Protein AF-A0A918G953-F1 (afdb_monomer_lite)

Sequence (113 aa):
MNDLAGRTGAPALYGYVMGGARAMAEAAAPASGAWTTCLGREARAGYLGVADGGPTLEDCLLEPSDAGARAVARAAEAGHAARAAGAAGILTAGPARGAAGLRLPDRLGVVPL

Organism: Streptomyces griseoviridis (NCBI:txid45398)

Foldseek 3Di:
DAVVQVVVQAKDKDKDDDPQFKIKIWIAHPPLGIFIAMFNQVVVCVVQPVVVVGDHCVNHHDDLQVLLVSLQVRLVRNVHHADSVQSSVLRVVGQDRPCSSVCNCVNSNDDDD

Radius of gyration: 13.8 Å; chains: 1; bounding box: 34×30×32 Å

pLDDT: mean 78.41, std 13.46, range [38.53, 94.56]

Secondary structure (DSSP, 8-state):
-HHHHHHHTS-EEEEEEETTTEEEEEEEETTTEEEEEEE-HHHHHHHHTGGGTPPPHHHHS--HHHHHHHHHHHHHHTT----HHHHHHHHHS---TTGGGTTHHHHHHT---

Structure (mmCIF, N/CA/C/O backbone):
data_AF-A0A918G953-F1
#
_entry.id   AF-A0A918G953-F1
#
loop_
_atom_site.group_PDB
_atom_site.id
_atom_site.type_symbol
_atom_site.label_atom_id
_atom_site.label_alt_id
_atom_site.label_comp_id
_atom_site.label_asym_id
_atom_site.label_entity_id
_atom_site.label_seq_id
_atom_site.pdbx_PDB_ins_code
_atom_site.Cartn_x
_atom_site.Cartn_y
_atom_site.Cartn_z
_atom_site.occupancy
_atom_site.B_iso_or_equiv
_atom_site.auth_seq_id
_atom_site.auth_comp_id
_atom_site.auth_asym_id
_atom_site.auth_atom_id
_atom_site.pdbx_PDB_model_num
ATOM 1 N N . MET A 1 1 ? -4.464 10.977 -0.412 1.00 86.88 1 MET A N 1
ATOM 2 C CA . MET A 1 1 ? -4.817 9.987 0.632 1.00 86.88 1 MET A CA 1
ATOM 3 C C . MET A 1 1 ? -4.876 10.556 2.040 1.00 86.88 1 MET A C 1
ATOM 5 O O . MET A 1 1 ? -5.836 10.255 2.734 1.00 86.88 1 MET A O 1
ATOM 9 N N . ASN A 1 2 ? -3.918 11.387 2.464 1.00 88.56 2 ASN A N 1
ATOM 10 C CA . ASN A 1 2 ? -3.925 11.975 3.813 1.00 88.56 2 ASN A CA 1
ATOM 11 C C . ASN A 1 2 ? -5.202 12.748 4.157 1.00 88.56 2 ASN A C 1
ATOM 13 O O . ASN A 1 2 ? -5.771 12.518 5.215 1.00 88.56 2 ASN A O 1
ATOM 17 N N . ASP A 1 3 ? -5.691 13.601 3.252 1.00 92.56 3 ASP A N 1
ATOM 18 C CA . ASP A 1 3 ? -6.954 14.319 3.474 1.00 92.56 3 ASP A CA 1
ATOM 19 C C . ASP A 1 3 ? -8.141 13.357 3.634 1.00 92.56 3 ASP A C 1
ATOM 21 O O . ASP A 1 3 ? -8.940 13.494 4.553 1.00 92.56 3 ASP A O 1
ATOM 25 N N . LEU A 1 4 ? -8.212 12.312 2.802 1.00 88.69 4 LEU A N 1
ATOM 26 C CA . LEU A 1 4 ? -9.251 11.288 2.910 1.00 88.69 4 LEU A CA 1
ATOM 27 C C . LEU A 1 4 ? -9.199 10.575 4.270 1.00 88.69 4 LEU A C 1
ATOM 29 O O . LEU A 1 4 ? -10.231 10.444 4.926 1.00 88.69 4 LEU A O 1
ATOM 33 N N . ALA A 1 5 ? -8.012 10.149 4.706 1.00 91.25 5 ALA A N 1
ATOM 34 C CA . ALA A 1 5 ? -7.820 9.509 6.006 1.00 91.25 5 ALA A CA 1
ATOM 35 C C . ALA A 1 5 ? -8.173 10.459 7.165 1.00 91.25 5 ALA A C 1
ATOM 37 O O . ALA A 1 5 ? -8.875 10.065 8.092 1.00 91.25 5 ALA A O 1
ATOM 38 N N . GLY A 1 6 ? -7.767 11.729 7.080 1.00 91.19 6 GLY A N 1
ATOM 39 C CA . GLY A 1 6 ? -8.070 12.748 8.086 1.00 91.19 6 GLY A CA 1
ATOM 40 C C . GLY A 1 6 ? -9.561 13.074 8.180 1.00 91.19 6 GLY A C 1
ATOM 41 O O . GLY A 1 6 ? -10.107 13.155 9.275 1.00 91.19 6 GLY A O 1
ATOM 42 N N . ARG A 1 7 ? -10.248 13.203 7.041 1.00 94.56 7 ARG A N 1
ATOM 43 C CA . ARG A 1 7 ? -11.684 13.517 6.993 1.00 94.56 7 ARG A CA 1
ATOM 44 C C . ARG A 1 7 ? -12.572 12.354 7.416 1.00 94.56 7 ARG A C 1
ATOM 46 O O . ARG A 1 7 ? -13.645 12.588 7.962 1.00 94.56 7 ARG A O 1
ATOM 53 N N . THR A 1 8 ? -12.165 11.121 7.123 1.00 92.12 8 THR A N 1
ATOM 54 C CA . THR A 1 8 ? -12.950 9.921 7.463 1.00 92.12 8 THR A CA 1
ATOM 55 C C . THR A 1 8 ? -12.613 9.359 8.838 1.00 92.12 8 THR A C 1
ATOM 57 O O . THR A 1 8 ? -13.396 8.581 9.374 1.00 92.12 8 THR A O 1
ATOM 60 N N . GLY A 1 9 ? -11.455 9.717 9.403 1.00 92.06 9 GLY A N 1
ATOM 61 C CA . GLY A 1 9 ? -10.935 9.087 10.615 1.00 92.06 9 GLY A CA 1
ATOM 62 C C . GLY A 1 9 ? -10.611 7.602 10.427 1.00 92.06 9 GLY A C 1
ATOM 63 O O . GLY A 1 9 ? -10.480 6.887 11.415 1.00 92.06 9 GLY A O 1
ATOM 64 N N . ALA A 1 10 ? -10.502 7.129 9.180 1.00 88.31 10 ALA A N 1
ATOM 65 C CA . ALA A 1 10 ? -10.335 5.722 8.846 1.00 88.31 10 ALA A CA 1
ATOM 66 C C . ALA A 1 10 ? -9.127 5.497 7.919 1.00 88.31 10 ALA A C 1
ATOM 68 O O . ALA A 1 10 ? -8.812 6.351 7.082 1.00 88.31 10 ALA A O 1
ATOM 69 N N . PRO A 1 11 ? -8.456 4.335 8.003 1.00 89.00 11 PRO A N 1
ATOM 70 C CA . PRO A 1 11 ? -7.362 4.019 7.098 1.00 89.00 11 PRO A CA 1
ATOM 71 C C . PRO A 1 11 ? -7.828 3.806 5.658 1.00 89.00 11 PRO A C 1
ATOM 73 O O . PRO A 1 11 ? -8.689 2.975 5.375 1.00 89.00 11 PRO A O 1
ATOM 76 N N . ALA A 1 12 ? -7.152 4.435 4.705 1.00 88.31 12 ALA A N 1
ATOM 77 C CA . ALA A 1 12 ? -7.428 4.318 3.281 1.00 88.31 12 ALA A CA 1
ATOM 78 C C . ALA A 1 12 ? -6.237 3.683 2.539 1.00 88.31 12 ALA A C 1
ATOM 80 O O . ALA A 1 12 ? -5.077 3.889 2.898 1.00 88.31 12 ALA A O 1
ATOM 81 N N . LEU A 1 13 ? -6.527 2.903 1.497 1.00 86.56 13 LEU A N 1
ATOM 82 C CA . LEU A 1 13 ? -5.543 2.260 0.623 1.00 86.56 13 LEU A CA 1
ATOM 83 C C . LEU A 1 13 ? -6.075 2.286 -0.808 1.00 86.56 13 LEU A C 1
ATOM 85 O O . LEU A 1 13 ? -7.232 1.938 -1.032 1.00 86.56 13 LEU A O 1
ATOM 89 N N . TYR A 1 14 ? -5.235 2.663 -1.766 1.00 84.88 14 TYR A N 1
ATOM 90 C CA . TYR A 1 14 ? -5.537 2.506 -3.185 1.00 84.88 14 TYR A CA 1
ATOM 91 C C . TYR A 1 14 ? -4.330 1.945 -3.929 1.00 84.88 14 TYR A C 1
ATOM 93 O O . TYR A 1 14 ? -3.187 2.070 -3.486 1.00 84.88 14 TYR A O 1
ATOM 101 N N . GLY A 1 15 ? -4.588 1.319 -5.073 1.00 83.50 15 GLY A N 1
ATOM 102 C CA . GLY A 1 15 ? -3.533 0.837 -5.947 1.00 83.50 15 GLY A CA 1
ATOM 103 C C . GLY A 1 15 ? -3.906 0.921 -7.416 1.00 83.50 15 GLY A C 1
ATOM 104 O O . GLY A 1 15 ? -5.080 0.995 -7.773 1.00 83.50 15 GLY A O 1
ATOM 105 N N . TYR A 1 16 ? -2.886 0.939 -8.267 1.00 81.75 16 TYR A N 1
ATOM 106 C CA . TYR A 1 16 ? -3.033 1.041 -9.717 1.00 81.75 16 TYR A CA 1
ATOM 107 C C . TYR A 1 16 ? -1.909 0.297 -10.436 1.00 81.75 16 TYR A C 1
ATOM 109 O O . TYR A 1 16 ? -0.826 0.098 -9.889 1.00 81.75 16 TYR A O 1
ATOM 117 N N . VAL A 1 17 ? -2.157 -0.108 -11.681 1.00 82.44 17 VAL A N 1
ATOM 118 C CA . VAL A 1 17 ? -1.174 -0.791 -12.533 1.00 82.44 17 VAL A CA 1
ATOM 119 C C . VAL A 1 17 ? -0.703 0.165 -13.625 1.00 82.44 17 VAL A C 1
ATOM 121 O O . VAL A 1 17 ? -1.517 0.823 -14.266 1.00 82.44 17 VAL A O 1
ATOM 124 N N . MET A 1 18 ? 0.609 0.227 -13.862 1.00 79.44 18 MET A N 1
ATOM 125 C CA . MET A 1 18 ? 1.219 1.075 -14.889 1.00 79.44 18 MET A CA 1
ATOM 126 C C . MET A 1 18 ? 1.992 0.231 -15.905 1.00 79.44 18 MET A C 1
ATOM 128 O O . MET A 1 18 ? 2.981 -0.430 -15.576 1.00 79.44 18 MET A O 1
ATOM 132 N N . GLY A 1 19 ? 1.559 0.283 -17.167 1.00 76.38 19 GLY A N 1
ATOM 133 C CA . GLY A 1 19 ? 2.230 -0.396 -18.281 1.00 76.38 19 GLY A CA 1
ATOM 134 C C . GLY A 1 19 ? 2.338 -1.916 -18.116 1.00 76.38 19 GLY A C 1
ATOM 135 O O . GLY A 1 19 ? 3.310 -2.500 -18.574 1.00 76.38 19 GLY A O 1
ATOM 136 N N . GLY A 1 20 ? 1.405 -2.545 -17.391 1.00 73.06 20 GLY A N 1
ATOM 137 C CA . GLY A 1 20 ? 1.299 -4.005 -17.226 1.00 73.06 20 GLY A CA 1
ATOM 138 C C . GLY A 1 20 ? 2.397 -4.695 -16.403 1.00 73.06 20 GLY A C 1
ATOM 139 O O . GLY A 1 20 ? 2.202 -5.829 -15.981 1.00 73.06 20 GLY A O 1
ATOM 140 N N . ALA A 1 21 ? 3.520 -4.024 -16.139 1.00 72.38 21 ALA A N 1
ATOM 141 C CA . ALA A 1 21 ? 4.687 -4.588 -15.454 1.00 72.38 21 ALA A CA 1
ATOM 142 C C . ALA A 1 21 ? 4.933 -4.003 -14.052 1.00 72.38 21 ALA A C 1
ATOM 144 O O . ALA A 1 21 ? 5.859 -4.423 -13.364 1.00 72.38 21 ALA A O 1
ATOM 145 N N . ARG A 1 22 ? 4.138 -3.011 -13.631 1.00 82.00 22 ARG A N 1
ATOM 146 C CA . ARG A 1 22 ? 4.288 -2.309 -12.347 1.00 82.00 22 ARG A CA 1
ATOM 147 C C . ARG A 1 22 ? 2.934 -2.155 -11.683 1.00 82.00 22 ARG A C 1
ATOM 149 O O . ARG A 1 22 ? 1.980 -1.759 -12.351 1.00 82.00 22 ARG A O 1
ATOM 156 N N . ALA A 1 23 ? 2.863 -2.405 -10.384 1.00 82.50 23 ALA A N 1
ATOM 157 C CA . ALA A 1 23 ? 1.689 -2.088 -9.578 1.00 82.50 23 ALA A CA 1
ATOM 158 C C . ALA A 1 23 ? 2.108 -1.200 -8.411 1.00 82.50 23 ALA A C 1
ATOM 160 O O . ALA A 1 23 ? 3.125 -1.458 -7.780 1.00 82.50 23 ALA A O 1
ATOM 161 N N . MET A 1 24 ? 1.341 -0.158 -8.145 1.00 85.69 24 MET A N 1
ATOM 162 C CA . MET A 1 24 ? 1.580 0.815 -7.089 1.00 85.69 24 MET A CA 1
ATOM 163 C C . MET A 1 24 ? 0.541 0.639 -5.997 1.00 85.69 24 MET A C 1
ATOM 165 O O . MET A 1 24 ? -0.619 0.365 -6.300 1.00 85.69 24 MET A O 1
ATOM 169 N N . ALA A 1 25 ? 0.953 0.833 -4.751 1.00 87.25 25 ALA A N 1
ATOM 170 C CA . ALA A 1 25 ? 0.055 0.956 -3.615 1.00 87.25 25 ALA A CA 1
ATOM 171 C C . ALA A 1 25 ? 0.433 2.202 -2.817 1.00 87.25 25 ALA A C 1
ATOM 173 O O . ALA A 1 25 ? 1.606 2.403 -2.506 1.00 87.25 25 ALA A O 1
ATOM 174 N N . GLU A 1 26 ? -0.562 3.014 -2.483 1.00 90.31 26 GLU A N 1
ATOM 175 C CA . GLU A 1 26 ? -0.430 4.128 -1.550 1.00 90.31 26 GLU A CA 1
ATOM 176 C C . GLU A 1 26 ? -1.508 3.991 -0.481 1.00 90.31 26 GLU A C 1
ATOM 178 O O . GLU A 1 26 ? -2.686 3.747 -0.768 1.00 90.31 26 GLU A O 1
ATOM 183 N N . ALA A 1 27 ? -1.090 4.160 0.765 1.00 90.62 27 ALA A N 1
ATOM 184 C CA . ALA A 1 27 ? -1.965 4.132 1.916 1.00 90.62 27 ALA A CA 1
ATOM 185 C C . ALA A 1 27 ? -1.787 5.392 2.751 1.00 90.62 27 ALA A C 1
ATOM 187 O O . ALA A 1 27 ? -0.720 6.005 2.771 1.00 90.62 27 ALA A O 1
ATOM 188 N N . ALA A 1 28 ? -2.837 5.736 3.483 1.00 93.31 28 ALA A N 1
ATOM 189 C CA . ALA A 1 28 ? -2.773 6.695 4.569 1.00 93.31 28 ALA A CA 1
ATOM 190 C C . ALA A 1 28 ? -3.717 6.261 5.680 1.00 93.31 28 ALA A C 1
ATOM 192 O O . ALA A 1 28 ? -4.801 5.741 5.415 1.00 93.31 28 ALA A O 1
ATOM 193 N N . ALA A 1 29 ? -3.320 6.508 6.916 1.00 90.94 29 ALA A N 1
ATOM 194 C CA . ALA A 1 29 ? -4.153 6.277 8.077 1.00 90.94 29 ALA A CA 1
ATOM 195 C C . ALA A 1 29 ? -3.909 7.360 9.136 1.00 90.94 29 ALA A C 1
ATOM 197 O O . ALA A 1 29 ? -2.789 7.880 9.199 1.00 90.94 29 ALA A O 1
ATOM 198 N N . PRO A 1 30 ? -4.920 7.692 9.958 1.00 91.31 30 PRO A N 1
ATOM 199 C CA . PRO A 1 30 ? -4.778 8.673 11.031 1.00 91.31 30 PRO A CA 1
ATOM 200 C C . PRO A 1 30 ? -3.588 8.430 11.969 1.00 91.31 30 PRO A C 1
ATOM 202 O O . PRO A 1 30 ? -2.874 9.378 12.289 1.00 91.31 30 PRO A O 1
ATOM 205 N N . ALA A 1 31 ? -3.356 7.184 12.396 1.00 91.12 31 ALA A N 1
ATOM 206 C CA . ALA A 1 31 ? -2.304 6.854 13.360 1.00 91.12 31 ALA A CA 1
ATOM 207 C C . ALA A 1 31 ? -1.060 6.241 12.700 1.00 91.12 31 ALA A C 1
ATOM 209 O O . ALA A 1 31 ? 0.064 6.635 13.006 1.00 91.12 31 ALA A O 1
ATOM 210 N N . SER A 1 32 ? -1.233 5.289 11.779 1.00 87.25 32 SER A N 1
ATOM 211 C CA . SER A 1 32 ? -0.109 4.583 11.141 1.00 87.25 32 SER A CA 1
ATOM 212 C C . SER A 1 32 ? 0.575 5.369 10.008 1.00 87.25 32 SER A C 1
ATOM 214 O O . SER A 1 32 ? 1.662 4.983 9.553 1.00 87.25 32 SER A O 1
ATOM 216 N N . GLY A 1 33 ? 0.001 6.514 9.617 1.00 92.06 33 GLY A N 1
ATOM 217 C CA . GLY A 1 33 ? 0.582 7.470 8.678 1.00 92.06 33 GLY A CA 1
ATOM 218 C C . GLY A 1 33 ? 0.462 7.054 7.212 1.00 92.06 33 GLY A C 1
ATOM 219 O O . GLY A 1 33 ? -0.271 6.128 6.858 1.00 92.06 33 GLY A O 1
ATOM 220 N N . ALA A 1 34 ? 1.172 7.778 6.344 1.00 92.44 34 ALA A N 1
ATOM 221 C CA . ALA A 1 34 ? 1.160 7.561 4.901 1.00 92.44 34 ALA A CA 1
ATOM 222 C C . ALA A 1 34 ? 2.375 6.771 4.424 1.00 92.44 34 ALA A C 1
ATOM 224 O O . ALA A 1 34 ? 3.469 6.909 4.971 1.00 92.44 34 ALA A O 1
ATOM 225 N N . TRP A 1 35 ? 2.188 5.980 3.374 1.00 93.12 35 TRP A N 1
ATOM 226 C CA . TRP A 1 35 ? 3.279 5.284 2.708 1.00 93.12 35 TRP A CA 1
ATOM 227 C C . TRP A 1 35 ? 2.919 4.899 1.278 1.00 93.12 35 TRP A C 1
ATOM 229 O O . TRP A 1 35 ? 1.749 4.709 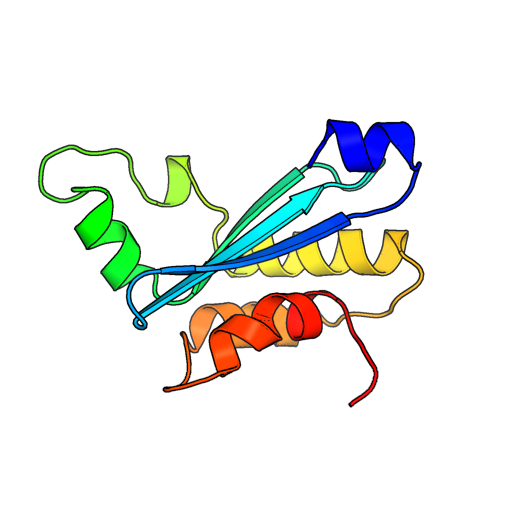0.943 1.00 93.12 35 TRP A O 1
ATOM 239 N N . THR A 1 36 ? 3.956 4.722 0.463 1.00 91.38 36 THR A N 1
ATOM 240 C CA . THR A 1 36 ? 3.845 4.291 -0.931 1.00 91.38 36 THR A CA 1
ATOM 241 C C . THR A 1 36 ? 4.834 3.164 -1.195 1.00 91.38 36 THR A C 1
ATOM 243 O O . THR A 1 36 ? 5.964 3.197 -0.714 1.00 91.38 36 THR A O 1
ATOM 246 N N . THR A 1 37 ? 4.426 2.157 -1.962 1.00 90.88 37 THR A N 1
ATOM 247 C CA . THR A 1 37 ? 5.298 1.062 -2.406 1.00 90.88 37 THR A CA 1
ATOM 248 C C . THR A 1 37 ? 4.893 0.562 -3.794 1.00 90.88 37 THR A C 1
ATOM 250 O O . THR A 1 37 ? 3.894 1.014 -4.366 1.00 90.88 37 THR A O 1
ATOM 253 N N . CYS A 1 38 ? 5.665 -0.373 -4.353 1.00 88.56 38 CYS A N 1
ATOM 254 C CA . CYS A 1 38 ? 5.366 -0.961 -5.651 1.00 88.56 38 CYS A CA 1
ATOM 255 C C . CYS A 1 38 ? 5.763 -2.437 -5.784 1.00 88.56 38 CYS A C 1
ATOM 257 O O . CYS A 1 38 ? 6.685 -2.917 -5.127 1.00 88.56 38 CYS A O 1
ATOM 259 N N . LEU A 1 39 ? 5.091 -3.121 -6.711 1.00 84.94 39 LEU A N 1
ATOM 260 C CA . LEU A 1 39 ? 5.557 -4.340 -7.366 1.00 84.94 39 LEU A CA 1
ATOM 261 C C . LEU A 1 39 ? 6.270 -3.980 -8.671 1.00 84.94 39 LEU A C 1
ATOM 263 O O . LEU A 1 39 ? 5.844 -3.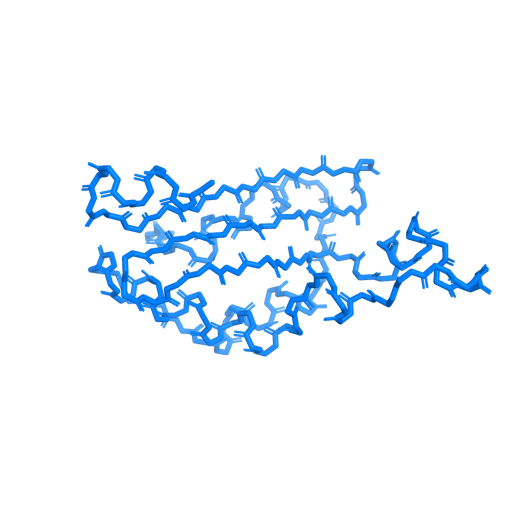065 -9.381 1.00 84.94 39 LEU A O 1
ATOM 267 N N . GLY A 1 40 ? 7.286 -4.765 -9.035 1.00 83.75 40 GLY A N 1
ATOM 268 C CA . GLY A 1 40 ? 8.053 -4.550 -10.265 1.00 83.75 40 GLY A CA 1
ATOM 269 C C . GLY A 1 40 ? 9.067 -3.415 -10.114 1.00 83.75 40 GLY A C 1
ATOM 270 O O . GLY A 1 40 ? 9.117 -2.516 -10.956 1.00 83.75 40 GLY A O 1
ATOM 271 N N . ARG A 1 41 ? 9.852 -3.446 -9.024 1.00 87.25 41 ARG A N 1
ATOM 272 C CA . ARG A 1 41 ? 10.838 -2.410 -8.665 1.00 87.25 41 ARG A CA 1
ATOM 273 C C . ARG A 1 41 ? 11.824 -2.118 -9.796 1.00 87.25 41 ARG A C 1
ATOM 275 O O . ARG A 1 41 ? 12.032 -0.954 -10.106 1.00 87.25 41 ARG A O 1
ATOM 282 N N . GLU A 1 42 ? 12.336 -3.135 -10.488 1.00 84.38 42 GLU A N 1
ATOM 283 C CA . GLU A 1 42 ? 13.250 -2.948 -11.630 1.00 84.38 42 GLU A CA 1
ATOM 284 C C . GLU A 1 42 ? 12.616 -2.121 -12.759 1.00 84.38 42 GLU A C 1
ATOM 286 O O . GLU A 1 42 ? 13.163 -1.107 -13.191 1.00 84.38 42 GLU A O 1
ATOM 291 N N . ALA A 1 43 ? 11.402 -2.488 -13.184 1.00 84.19 43 ALA A N 1
ATOM 292 C CA . ALA A 1 43 ? 10.663 -1.739 -14.199 1.00 84.19 43 ALA A CA 1
ATOM 293 C C . ALA A 1 43 ? 10.338 -0.306 -13.736 1.00 84.19 43 ALA 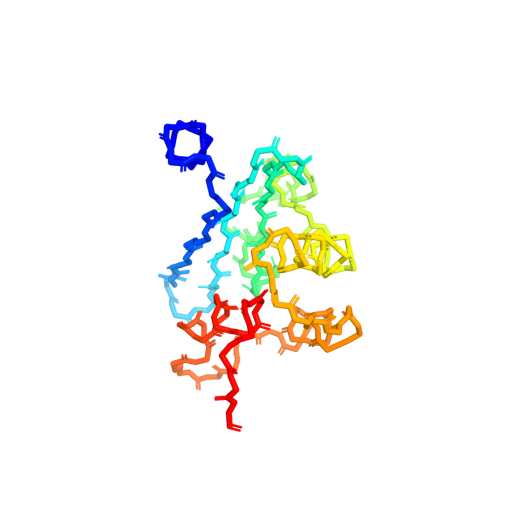A C 1
ATOM 295 O O . ALA A 1 43 ? 10.226 0.612 -14.553 1.00 84.19 43 ALA A O 1
ATOM 296 N N . ARG A 1 44 ? 10.164 -0.090 -12.426 1.00 86.44 44 ARG A N 1
ATOM 297 C CA . ARG A 1 44 ? 9.960 1.241 -11.845 1.00 86.44 44 ARG A CA 1
ATOM 298 C C . ARG A 1 44 ? 11.252 2.060 -11.814 1.00 86.44 44 ARG A C 1
ATOM 300 O O . ARG A 1 44 ? 11.180 3.238 -12.147 1.00 86.44 44 ARG A O 1
ATOM 307 N N . ALA A 1 45 ? 12.394 1.460 -11.485 1.00 86.25 45 ALA A N 1
ATOM 308 C CA . ALA A 1 45 ? 13.697 2.125 -11.512 1.00 86.25 45 ALA A CA 1
ATOM 309 C C . ALA A 1 45 ? 14.044 2.596 -12.929 1.00 86.25 45 ALA A C 1
ATOM 311 O O . ALA A 1 45 ? 14.425 3.749 -13.118 1.00 86.25 45 ALA A O 1
ATOM 312 N N . GLY A 1 46 ? 13.805 1.745 -13.935 1.00 83.25 46 GLY A N 1
ATOM 313 C CA . GLY A 1 46 ? 13.976 2.121 -15.340 1.00 83.25 46 GLY A CA 1
ATOM 314 C C . GLY A 1 46 ? 13.084 3.294 -15.761 1.00 83.25 46 GLY A C 1
ATOM 315 O O . GLY A 1 46 ? 13.513 4.160 -16.510 1.00 83.25 46 GLY A O 1
ATOM 316 N N . TYR A 1 47 ? 11.858 3.378 -15.236 1.00 81.06 47 TYR A N 1
ATOM 317 C CA . TYR A 1 47 ? 10.953 4.499 -15.519 1.00 81.06 47 TYR A CA 1
ATOM 318 C C . TYR A 1 47 ? 11.337 5.807 -14.823 1.00 81.06 47 TYR A C 1
ATOM 320 O O . TYR A 1 47 ? 11.109 6.874 -15.382 1.00 81.06 47 TYR A O 1
ATOM 328 N N . LEU A 1 48 ? 11.885 5.737 -13.608 1.00 83.94 48 LEU A N 1
ATOM 329 C CA . LEU A 1 48 ? 12.365 6.922 -12.893 1.00 83.94 48 LEU A CA 1
ATOM 330 C C . LEU A 1 48 ? 13.675 7.471 -13.476 1.00 83.94 48 LEU A C 1
ATOM 332 O O . LEU A 1 48 ? 14.109 8.538 -13.053 1.00 83.94 48 LEU A O 1
ATOM 336 N N . GLY A 1 49 ? 14.296 6.766 -14.428 1.00 79.56 49 GLY A N 1
ATOM 337 C CA . GLY A 1 49 ? 15.581 7.164 -14.993 1.00 79.56 49 GLY A CA 1
ATOM 338 C C . GLY A 1 49 ? 16.698 7.123 -13.951 1.00 79.56 49 GLY A C 1
ATOM 339 O O . GLY A 1 49 ? 17.590 7.960 -13.992 1.00 79.56 49 GLY A O 1
ATOM 340 N N . VAL A 1 50 ? 16.654 6.178 -12.996 1.00 74.75 50 VAL A N 1
ATOM 341 C CA . VAL A 1 50 ? 17.669 6.060 -11.922 1.00 74.75 50 VAL A CA 1
ATOM 342 C C . VAL A 1 50 ? 19.083 5.970 -12.506 1.00 74.75 50 VAL A C 1
ATOM 344 O O . VAL A 1 50 ? 20.013 6.582 -11.991 1.00 74.75 50 VAL A O 1
ATOM 347 N N . ALA A 1 51 ? 19.240 5.248 -13.620 1.00 72.31 51 ALA A N 1
ATOM 348 C CA . ALA A 1 51 ? 20.515 5.123 -14.326 1.00 72.31 51 ALA A CA 1
ATOM 349 C C . ALA A 1 51 ? 21.012 6.449 -14.942 1.00 72.31 51 ALA A C 1
ATOM 351 O O . ALA A 1 51 ? 22.213 6.614 -15.130 1.00 72.31 51 ALA A O 1
ATOM 352 N N . ASP A 1 52 ? 20.107 7.396 -15.196 1.00 79.81 52 ASP A N 1
ATOM 353 C CA . ASP A 1 52 ? 20.371 8.703 -15.806 1.00 79.81 52 ASP A CA 1
ATOM 354 C C . ASP A 1 52 ? 20.408 9.840 -14.762 1.00 79.81 52 ASP A C 1
ATOM 356 O O . ASP A 1 52 ? 20.256 11.015 -15.097 1.00 79.81 52 ASP A O 1
ATOM 360 N N . GLY A 1 53 ? 20.590 9.506 -13.478 1.00 78.69 53 GLY A N 1
ATOM 361 C CA . GLY A 1 53 ? 20.633 10.477 -12.378 1.00 78.69 53 GLY A CA 1
ATOM 362 C C . GLY A 1 53 ? 19.259 10.923 -11.859 1.00 78.69 53 GLY A C 1
ATOM 363 O O . GLY A 1 53 ? 19.173 11.923 -11.147 1.00 78.69 53 GLY A O 1
ATOM 364 N N . GLY A 1 54 ? 18.187 10.205 -12.207 1.00 78.56 54 GLY A N 1
ATOM 365 C CA . GLY A 1 54 ? 16.863 10.374 -11.605 1.00 78.56 54 GLY A CA 1
ATOM 366 C C . GLY A 1 54 ? 16.800 9.930 -10.131 1.00 78.56 54 GLY A C 1
ATOM 367 O O . GLY A 1 54 ? 17.729 9.289 -9.636 1.00 78.56 54 GLY A O 1
ATOM 368 N N . PRO A 1 55 ? 15.706 10.256 -9.411 1.00 81.12 55 PRO A N 1
ATOM 369 C CA . PRO A 1 55 ? 15.543 9.902 -8.000 1.00 81.12 55 PRO A CA 1
ATOM 370 C C . PRO A 1 55 ? 15.567 8.386 -7.805 1.00 81.12 55 PRO A C 1
ATOM 372 O O . PRO A 1 55 ? 15.005 7.648 -8.621 1.00 81.12 55 PRO A O 1
ATOM 375 N N . THR A 1 56 ? 16.176 7.923 -6.710 1.00 86.31 56 THR A N 1
ATOM 376 C CA . THR A 1 56 ? 16.204 6.491 -6.392 1.00 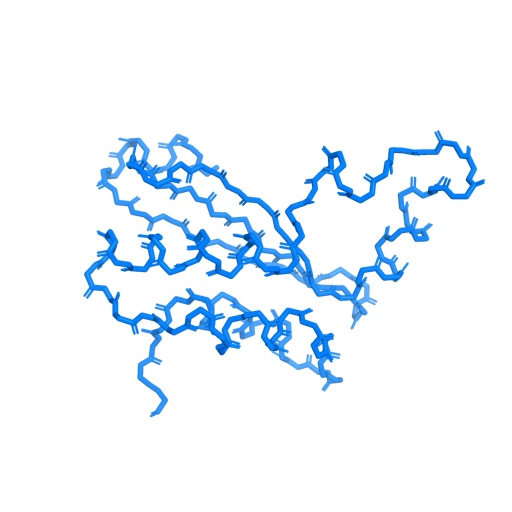86.31 56 THR A CA 1
ATOM 377 C C . THR A 1 56 ? 14.800 5.990 -6.059 1.00 86.31 56 THR A C 1
ATOM 379 O O . THR A 1 56 ? 13.871 6.764 -5.797 1.00 86.31 56 THR A O 1
ATOM 382 N N . LEU A 1 57 ? 14.608 4.670 -6.085 1.00 86.19 57 LEU A N 1
ATOM 383 C CA . LEU A 1 57 ? 13.325 4.107 -5.677 1.00 86.19 57 LEU A CA 1
ATOM 384 C C . LEU A 1 57 ? 13.041 4.423 -4.213 1.00 86.19 57 LEU A C 1
ATOM 386 O O . LEU A 1 57 ? 11.903 4.731 -3.880 1.00 86.19 57 LEU A O 1
ATOM 390 N N . GLU A 1 58 ? 14.065 4.363 -3.373 1.00 88.19 58 GLU A N 1
ATOM 391 C CA . GLU A 1 58 ? 14.001 4.515 -1.925 1.00 88.19 58 GLU A CA 1
ATOM 392 C C . GLU A 1 58 ? 13.674 5.960 -1.520 1.00 88.19 58 GLU A C 1
ATOM 394 O O . GLU A 1 58 ? 13.014 6.173 -0.504 1.00 88.19 58 GLU A O 1
ATOM 399 N N . ASP A 1 59 ? 14.006 6.945 -2.364 1.00 86.94 59 ASP A N 1
ATOM 400 C CA . ASP A 1 59 ? 13.566 8.339 -2.193 1.00 86.94 59 ASP A CA 1
ATOM 401 C C . ASP A 1 59 ? 12.046 8.500 -2.356 1.00 86.94 59 ASP A C 1
ATOM 403 O O . ASP A 1 59 ? 11.442 9.445 -1.848 1.00 86.94 59 ASP A O 1
ATOM 407 N N . CYS A 1 60 ? 11.413 7.589 -3.099 1.00 84.56 60 CYS A N 1
ATOM 408 C CA . CYS A 1 60 ? 10.009 7.694 -3.488 1.00 84.56 60 CYS A CA 1
ATOM 409 C C . CYS A 1 60 ? 9.110 6.622 -2.856 1.00 84.56 60 CYS A C 1
ATOM 411 O O . CYS A 1 60 ? 7.894 6.813 -2.776 1.00 84.56 60 CYS A O 1
ATOM 413 N N . LEU A 1 61 ? 9.667 5.464 -2.497 1.00 91.00 61 LEU A N 1
ATOM 414 C CA . LEU A 1 61 ? 8.941 4.232 -2.209 1.00 91.00 61 LEU A CA 1
ATOM 415 C C . LEU A 1 61 ? 9.587 3.492 -1.048 1.00 91.00 61 LEU A C 1
ATOM 417 O O . LEU A 1 61 ? 10.792 3.256 -1.036 1.00 91.00 61 LEU A O 1
ATOM 421 N N . LEU A 1 62 ? 8.752 3.004 -0.134 1.00 90.75 62 LEU A N 1
ATOM 422 C CA . LEU A 1 62 ? 9.212 2.105 0.910 1.00 90.75 62 LEU A CA 1
ATOM 423 C C . LEU A 1 62 ? 9.753 0.802 0.323 1.00 90.75 62 LEU A C 1
ATOM 425 O O . LEU A 1 62 ? 9.198 0.236 -0.633 1.00 90.75 62 LEU A O 1
ATOM 429 N N . GLU A 1 63 ? 10.803 0.308 0.970 1.00 88.62 63 GLU A N 1
ATOM 430 C CA . GLU A 1 63 ? 11.323 -1.033 0.760 1.00 88.62 63 GLU A CA 1
ATOM 431 C C . GLU A 1 63 ? 10.263 -2.097 1.083 1.00 88.62 63 GLU A C 1
ATOM 433 O O . GLU A 1 63 ? 9.399 -1.873 1.938 1.00 88.62 63 GLU A O 1
ATOM 438 N N . PRO A 1 64 ? 10.298 -3.272 0.424 1.00 84.69 64 PRO A N 1
ATOM 439 C CA . PRO A 1 64 ? 9.286 -4.312 0.606 1.00 84.69 64 PRO A CA 1
ATOM 440 C C . PRO A 1 64 ? 9.041 -4.727 2.065 1.00 84.69 64 PRO A C 1
ATOM 442 O O . PRO A 1 64 ? 7.891 -4.954 2.446 1.00 84.69 64 PRO A O 1
ATOM 445 N N . SER A 1 65 ? 10.086 -4.813 2.898 1.00 83.12 65 SER A N 1
ATOM 446 C CA . SER A 1 65 ? 9.925 -5.164 4.318 1.00 83.12 65 SER A CA 1
ATOM 447 C C . SER A 1 65 ? 9.198 -4.074 5.097 1.00 83.12 65 SER A C 1
ATOM 449 O O . SER A 1 65 ? 8.268 -4.368 5.850 1.00 83.12 65 SER A O 1
ATOM 451 N N . ASP A 1 66 ? 9.586 -2.820 4.879 1.00 88.62 66 ASP A N 1
ATOM 452 C CA . ASP A 1 66 ? 9.046 -1.666 5.593 1.00 88.62 66 ASP A CA 1
ATOM 453 C C . ASP A 1 66 ? 7.606 -1.412 5.170 1.00 88.62 66 ASP A C 1
ATOM 455 O O . ASP A 1 66 ? 6.728 -1.204 6.008 1.00 88.62 66 ASP A O 1
ATOM 459 N N . ALA A 1 67 ? 7.332 -1.533 3.872 1.00 87.88 67 ALA A N 1
ATOM 460 C CA . ALA A 1 67 ? 5.986 -1.519 3.329 1.00 87.88 67 ALA A CA 1
ATOM 461 C C . ALA A 1 67 ? 5.130 -2.657 3.908 1.00 87.88 67 ALA A C 1
ATOM 463 O O . ALA A 1 67 ? 3.976 -2.429 4.268 1.00 87.88 67 ALA A O 1
ATOM 464 N N . GLY A 1 68 ? 5.690 -3.860 4.074 1.00 84.06 68 GLY A N 1
ATOM 465 C CA . GLY A 1 68 ? 5.014 -4.978 4.733 1.00 84.06 68 GLY A CA 1
ATOM 466 C C . GLY A 1 68 ? 4.647 -4.676 6.190 1.00 84.06 68 GLY A C 1
ATOM 467 O O . GLY A 1 68 ? 3.511 -4.912 6.601 1.00 84.06 68 GLY A O 1
ATOM 468 N N . ALA A 1 69 ? 5.569 -4.102 6.966 1.00 87.12 69 ALA A N 1
ATOM 469 C CA . ALA A 1 69 ? 5.313 -3.706 8.351 1.00 87.12 69 ALA A CA 1
ATOM 470 C C . ALA A 1 69 ? 4.257 -2.591 8.450 1.00 87.12 69 ALA A C 1
ATOM 472 O O . ALA A 1 69 ? 3.333 -2.668 9.265 1.00 87.12 69 ALA A O 1
ATOM 473 N N . ARG A 1 70 ? 4.341 -1.580 7.578 1.00 89.56 70 ARG A N 1
ATOM 474 C CA . ARG A 1 70 ? 3.372 -0.476 7.509 1.00 89.56 70 ARG A CA 1
ATOM 475 C C . ARG A 1 70 ? 1.986 -0.940 7.071 1.00 89.56 70 ARG A C 1
ATOM 477 O O . ARG A 1 70 ? 0.991 -0.456 7.606 1.00 89.56 70 ARG A O 1
ATOM 484 N N . ALA A 1 71 ? 1.908 -1.913 6.165 1.00 86.06 71 ALA A N 1
ATOM 485 C CA . ALA A 1 71 ? 0.648 -2.533 5.776 1.00 86.06 71 ALA A CA 1
ATOM 486 C C . ALA A 1 71 ? -0.015 -3.263 6.950 1.00 86.06 71 ALA A C 1
ATOM 488 O O . ALA A 1 71 ? -1.221 -3.123 7.143 1.00 86.06 71 ALA A O 1
ATOM 489 N N . VAL A 1 72 ? 0.761 -3.965 7.784 1.00 85.69 72 VAL A N 1
ATOM 490 C CA . VAL A 1 72 ? 0.232 -4.604 8.999 1.00 85.69 72 VAL A CA 1
ATOM 491 C C . VAL A 1 72 ? -0.288 -3.580 10.000 1.00 85.69 72 VAL A C 1
ATOM 493 O O . VAL A 1 72 ? -1.400 -3.746 10.494 1.00 85.69 72 VAL A O 1
ATOM 496 N N . ALA A 1 73 ? 0.465 -2.510 10.269 1.00 88.81 73 ALA A N 1
ATOM 497 C CA . ALA A 1 73 ? 0.020 -1.449 11.174 1.00 88.81 73 ALA A CA 1
ATOM 498 C C . ALA A 1 73 ? -1.288 -0.798 10.690 1.00 88.81 73 ALA A C 1
ATOM 500 O O . ALA A 1 73 ? -2.227 -0.632 11.466 1.00 88.81 73 ALA A O 1
ATOM 501 N N . ARG A 1 74 ? -1.381 -0.513 9.386 1.00 89.50 74 ARG A N 1
ATOM 502 C CA . ARG A 1 74 ? -2.579 0.052 8.755 1.00 89.50 74 ARG A CA 1
ATOM 503 C C . ARG A 1 74 ? -3.773 -0.903 8.798 1.00 89.50 74 ARG A C 1
ATOM 505 O O . ARG A 1 74 ? -4.894 -0.465 9.036 1.00 89.50 74 ARG A O 1
ATOM 512 N N . ALA A 1 75 ? -3.552 -2.196 8.555 1.00 84.81 75 ALA A N 1
ATOM 513 C CA . ALA A 1 75 ? -4.597 -3.211 8.656 1.00 84.81 75 ALA A CA 1
ATOM 514 C C . ALA A 1 75 ? -5.114 -3.333 10.096 1.00 84.81 75 ALA A C 1
ATOM 516 O O . ALA A 1 75 ? -6.324 -3.337 10.298 1.00 84.81 75 ALA A O 1
ATOM 517 N N . ALA A 1 76 ? -4.215 -3.341 11.086 1.00 86.81 76 ALA A N 1
ATOM 518 C CA . ALA A 1 76 ? -4.582 -3.382 12.500 1.00 86.81 76 ALA A CA 1
ATOM 519 C C . ALA A 1 76 ? -5.412 -2.156 12.916 1.00 86.81 76 ALA A C 1
ATOM 521 O O . ALA A 1 76 ? -6.425 -2.309 13.593 1.00 86.81 76 ALA A O 1
ATOM 522 N N . GLU A 1 77 ? -5.040 -0.958 12.457 1.00 87.88 77 GLU A N 1
ATOM 523 C CA . GLU A 1 77 ? -5.817 0.271 12.679 1.00 87.88 77 GLU A CA 1
ATOM 524 C C . GLU A 1 77 ? -7.212 0.209 12.037 1.00 87.88 77 GLU A C 1
ATOM 526 O O . GLU A 1 77 ? -8.169 0.759 12.572 1.00 87.88 77 GLU A O 1
ATOM 531 N N . ALA A 1 78 ? -7.354 -0.511 10.921 1.00 84.38 78 ALA A N 1
ATOM 532 C CA . ALA A 1 78 ? -8.641 -0.765 10.277 1.00 84.38 78 ALA A CA 1
ATOM 533 C C . ALA A 1 78 ? -9.442 -1.913 10.931 1.00 84.38 78 ALA A C 1
ATOM 535 O O . ALA A 1 78 ? -10.525 -2.241 10.454 1.00 84.38 78 ALA A O 1
ATOM 536 N N . GLY A 1 79 ? -8.930 -2.544 11.995 1.00 83.62 79 GLY A N 1
ATOM 537 C CA . GLY A 1 79 ? -9.570 -3.686 12.657 1.00 83.62 79 GLY A CA 1
ATOM 538 C C . GLY A 1 79 ? -9.345 -5.038 11.965 1.00 83.62 79 GLY A C 1
ATOM 539 O O . GLY A 1 79 ? -10.056 -6.000 12.253 1.00 83.62 79 GLY A O 1
ATOM 540 N N . HIS A 1 80 ? -8.362 -5.140 11.067 1.00 81.12 80 HIS A N 1
ATOM 541 C CA . HIS A 1 80 ? -8.025 -6.358 10.325 1.00 81.12 80 HIS A CA 1
ATOM 542 C C . HIS A 1 80 ? -6.681 -6.961 10.763 1.00 81.12 80 HIS A C 1
ATOM 544 O O . HIS A 1 80 ? -5.725 -6.256 11.080 1.00 81.12 80 HIS A O 1
ATOM 550 N N . ALA A 1 81 ? -6.574 -8.292 10.726 1.00 73.44 81 ALA A N 1
ATOM 551 C CA . ALA A 1 81 ? -5.341 -9.007 11.057 1.00 73.44 81 ALA A CA 1
ATOM 552 C C . ALA A 1 81 ? -4.548 -9.372 9.790 1.00 73.44 81 ALA A C 1
ATOM 554 O O . ALA A 1 81 ? -4.929 -10.285 9.061 1.00 73.44 81 ALA A O 1
ATOM 555 N N . ALA A 1 82 ? -3.416 -8.702 9.552 1.00 69.38 82 ALA A N 1
ATOM 556 C CA . ALA A 1 82 ? -2.489 -8.996 8.452 1.00 69.38 82 ALA A CA 1
ATOM 557 C C . ALA A 1 82 ? -1.169 -9.599 8.961 1.00 69.38 82 ALA A C 1
ATOM 559 O O . ALA A 1 82 ? -0.698 -9.265 10.047 1.00 69.38 82 ALA A O 1
ATOM 560 N N . ARG A 1 83 ? -0.530 -10.469 8.165 1.00 64.38 83 ARG A N 1
ATOM 561 C CA . ARG A 1 83 ? 0.795 -11.041 8.478 1.00 64.38 83 ARG A CA 1
ATOM 562 C C . ARG A 1 83 ? 1.895 -10.362 7.659 1.00 64.38 83 ARG A C 1
ATOM 564 O O . ARG A 1 83 ? 1.893 -10.461 6.434 1.00 64.38 83 ARG A O 1
ATOM 571 N N . ALA A 1 84 ? 2.882 -9.768 8.338 1.00 59.19 84 ALA A N 1
ATOM 572 C CA . ALA A 1 84 ? 3.978 -9.013 7.711 1.00 59.19 84 ALA A CA 1
ATOM 573 C C . ALA A 1 84 ? 4.792 -9.853 6.714 1.00 59.19 84 ALA A C 1
ATOM 575 O O . ALA A 1 84 ? 5.070 -9.401 5.607 1.00 59.19 84 ALA A O 1
ATOM 576 N N . ALA A 1 85 ? 5.109 -11.102 7.071 1.00 56.31 85 ALA A N 1
ATOM 577 C CA . ALA A 1 85 ? 5.857 -12.012 6.201 1.00 56.31 85 ALA A CA 1
ATOM 578 C C . ALA A 1 85 ? 5.104 -12.335 4.895 1.00 56.31 85 ALA A C 1
ATOM 580 O O . ALA A 1 85 ? 5.721 -12.464 3.840 1.00 56.31 85 ALA A O 1
ATOM 581 N N . GLY A 1 86 ? 3.768 -12.401 4.945 1.00 66.00 86 GLY A N 1
ATOM 582 C CA . GLY A 1 86 ? 2.937 -12.570 3.753 1.00 66.00 86 GLY A CA 1
ATOM 583 C C . GLY A 1 86 ? 2.952 -11.326 2.865 1.00 66.00 86 GLY A C 1
ATOM 584 O O . GLY A 1 86 ? 3.127 -11.442 1.655 1.00 66.00 86 GLY A O 1
ATOM 585 N N . ALA A 1 87 ? 2.842 -10.136 3.463 1.00 64.81 87 ALA A N 1
ATOM 586 C CA . ALA A 1 87 ? 2.886 -8.867 2.737 1.00 64.81 87 ALA A CA 1
ATOM 587 C C . ALA A 1 87 ? 4.247 -8.630 2.056 1.00 64.81 87 ALA A C 1
ATOM 589 O O . ALA A 1 87 ? 4.288 -8.319 0.868 1.00 64.81 87 ALA A O 1
ATOM 590 N N . ALA A 1 88 ? 5.355 -8.856 2.768 1.00 64.81 88 ALA A N 1
ATOM 591 C CA . ALA A 1 88 ? 6.700 -8.725 2.209 1.00 64.81 88 ALA A CA 1
ATOM 592 C C . ALA A 1 88 ? 6.950 -9.734 1.075 1.00 64.81 88 ALA A C 1
ATOM 594 O O . ALA A 1 88 ? 7.435 -9.354 0.014 1.00 64.81 88 ALA A O 1
ATOM 595 N N . GLY A 1 89 ? 6.540 -10.999 1.243 1.00 65.12 89 GLY A N 1
ATOM 596 C CA . GLY A 1 89 ? 6.662 -12.011 0.188 1.00 65.12 89 GLY A CA 1
ATOM 597 C C . GLY A 1 89 ? 5.902 -11.643 -1.092 1.00 65.12 89 GLY A C 1
ATOM 598 O O . GLY A 1 89 ? 6.400 -11.864 -2.193 1.00 65.12 89 GLY A O 1
ATOM 599 N N . ILE A 1 90 ? 4.729 -11.017 -0.962 1.00 70.69 90 ILE A N 1
ATOM 600 C CA . ILE A 1 90 ? 3.936 -10.522 -2.098 1.00 70.69 90 ILE A CA 1
ATOM 601 C C . ILE A 1 90 ? 4.641 -9.354 -2.789 1.00 70.69 90 ILE A C 1
ATOM 603 O O . ILE A 1 90 ? 4.649 -9.301 -4.017 1.00 70.69 90 ILE A O 1
ATOM 607 N N . LEU A 1 91 ? 5.245 -8.449 -2.014 1.00 70.06 91 LEU A N 1
ATOM 608 C CA . LEU A 1 91 ? 5.984 -7.301 -2.536 1.00 70.06 91 LEU A CA 1
ATOM 609 C C . LEU A 1 91 ? 7.254 -7.718 -3.295 1.00 70.06 91 LEU A C 1
ATOM 611 O O . LEU A 1 91 ? 7.573 -7.129 -4.328 1.00 70.06 91 LEU A O 1
ATOM 615 N N . THR A 1 92 ? 7.922 -8.782 -2.843 1.00 70.38 92 THR A N 1
ATOM 616 C CA . THR A 1 92 ? 9.138 -9.318 -3.475 1.00 70.38 92 THR A CA 1
ATOM 617 C C . THR A 1 92 ? 8.850 -10.204 -4.690 1.00 70.38 92 THR A C 1
ATOM 619 O O . THR A 1 92 ? 9.621 -10.195 -5.644 1.00 70.38 92 THR A O 1
ATOM 622 N N . ALA A 1 93 ? 7.733 -10.941 -4.711 1.00 68.00 93 ALA A N 1
ATOM 623 C CA . ALA A 1 93 ? 7.387 -11.845 -5.817 1.00 68.00 93 ALA A CA 1
ATOM 624 C C . ALA A 1 93 ? 7.084 -11.127 -7.152 1.00 68.00 93 ALA A C 1
ATOM 626 O O . ALA A 1 93 ? 6.979 -11.777 -8.193 1.00 68.00 93 ALA A O 1
ATOM 627 N N . GLY A 1 94 ? 6.945 -9.797 -7.133 1.00 61.06 94 GLY A N 1
ATOM 628 C CA . GLY A 1 94 ? 6.626 -8.995 -8.310 1.00 61.06 94 GLY A CA 1
ATOM 629 C C . GLY A 1 94 ? 5.182 -9.189 -8.798 1.00 61.06 94 GLY A C 1
ATOM 630 O O . GLY A 1 94 ? 4.401 -9.957 -8.227 1.00 61.06 94 GLY A O 1
ATOM 631 N N . PRO A 1 95 ? 4.764 -8.461 -9.846 1.00 59.19 95 PRO A N 1
ATOM 632 C CA . PRO A 1 95 ? 3.436 -8.637 -10.403 1.00 59.19 95 PRO A CA 1
ATOM 633 C C . PRO A 1 95 ? 3.399 -9.972 -11.154 1.00 59.19 95 PRO A C 1
ATOM 635 O O . PRO A 1 95 ? 3.972 -10.101 -12.235 1.00 59.19 95 PRO A O 1
ATOM 638 N N . ALA A 1 96 ? 2.718 -10.981 -10.602 1.00 54.78 96 ALA A N 1
ATOM 639 C CA . ALA A 1 96 ? 2.383 -12.171 -11.381 1.00 54.78 96 ALA A CA 1
ATOM 640 C C . ALA A 1 96 ? 1.612 -11.724 -12.636 1.00 54.78 96 ALA A C 1
ATOM 642 O O . ALA A 1 96 ? 0.720 -10.878 -12.535 1.00 54.78 96 ALA A O 1
ATOM 643 N N . ARG A 1 97 ? 1.978 -12.249 -13.816 1.00 47.59 97 ARG A N 1
ATOM 644 C CA . ARG A 1 97 ? 1.360 -11.883 -15.105 1.00 47.59 97 ARG A CA 1
ATOM 645 C C . ARG A 1 97 ? -0.174 -11.831 -14.969 1.00 47.59 97 ARG A C 1
ATOM 647 O O . ARG A 1 97 ? -0.786 -12.824 -14.586 1.00 47.59 97 ARG A O 1
ATOM 654 N N . GLY A 1 98 ? -0.788 -10.685 -15.279 1.00 52.16 98 GLY A N 1
ATOM 655 C CA . GLY A 1 98 ? -2.243 -10.479 -15.202 1.00 52.16 98 GLY A CA 1
ATOM 656 C C . GLY A 1 98 ? -2.722 -9.696 -13.968 1.00 52.16 98 GLY A C 1
ATOM 657 O O . GLY A 1 98 ? -2.007 -8.863 -13.417 1.00 52.16 98 GLY A O 1
ATOM 658 N N . ALA A 1 99 ? -3.967 -9.937 -13.539 1.00 48.78 99 ALA A N 1
ATOM 659 C CA . ALA A 1 99 ? -4.707 -9.146 -12.541 1.00 48.78 99 ALA A CA 1
ATOM 660 C C . ALA A 1 99 ? -4.131 -9.150 -11.101 1.00 48.78 99 ALA A C 1
ATOM 662 O O . ALA A 1 99 ? -4.737 -8.584 -10.193 1.00 48.78 99 ALA A O 1
ATOM 663 N N . ALA A 1 100 ? -2.964 -9.752 -10.854 1.00 52.16 100 ALA A N 1
ATOM 664 C CA . ALA A 1 100 ? -2.362 -9.820 -9.521 1.00 52.16 100 ALA A CA 1
ATOM 665 C C . ALA A 1 100 ? -1.954 -8.442 -8.968 1.00 52.16 100 ALA A C 1
ATOM 667 O O . ALA A 1 100 ? -2.017 -8.235 -7.758 1.00 52.16 100 ALA A O 1
ATOM 668 N N . GLY A 1 101 ? -1.613 -7.480 -9.836 1.00 53.34 101 GLY A N 1
ATOM 669 C CA . GLY A 1 101 ? -1.376 -6.089 -9.430 1.00 53.34 101 GLY A CA 1
ATOM 670 C C . GLY A 1 101 ? -2.631 -5.390 -8.889 1.00 53.34 101 GLY A C 1
ATOM 671 O O . GLY A 1 101 ? -2.529 -4.575 -7.980 1.00 53.34 101 GLY A O 1
ATOM 672 N N . LEU A 1 102 ? -3.819 -5.767 -9.381 1.00 54.31 102 LEU A N 1
ATOM 673 C CA . LEU A 1 102 ? -5.108 -5.256 -8.891 1.00 54.31 102 LEU A CA 1
ATOM 674 C C . LEU A 1 102 ? -5.487 -5.851 -7.529 1.00 54.31 102 LEU A C 1
ATOM 676 O O . LEU A 1 102 ? -6.257 -5.250 -6.794 1.00 54.31 102 LEU A O 1
ATOM 680 N N . ARG A 1 103 ? -4.915 -7.010 -7.182 1.00 63.81 103 ARG A N 1
ATOM 681 C CA . ARG A 1 103 ? -5.078 -7.674 -5.880 1.00 63.81 103 ARG A CA 1
ATOM 682 C C . ARG A 1 103 ? -4.075 -7.184 -4.838 1.00 63.81 103 ARG A C 1
ATOM 684 O O . ARG A 1 103 ? -4.134 -7.641 -3.703 1.00 63.81 103 ARG A O 1
ATOM 691 N N . LEU A 1 104 ? -3.119 -6.323 -5.201 1.00 66.69 104 LEU A N 1
ATOM 692 C CA . LEU A 1 104 ? -2.121 -5.811 -4.259 1.00 66.69 104 LEU A CA 1
ATOM 693 C C . LEU A 1 104 ? -2.789 -5.086 -3.076 1.00 66.69 104 LEU A C 1
ATOM 695 O O . LEU A 1 104 ? -2.445 -5.418 -1.943 1.00 66.69 104 LEU A O 1
ATOM 699 N N . PRO A 1 105 ? -3.781 -4.194 -3.281 1.00 65.81 105 PRO A N 1
ATOM 700 C CA . PRO A 1 105 ? -4.522 -3.607 -2.170 1.00 65.81 105 PRO A CA 1
ATOM 701 C C . PRO A 1 105 ? -5.242 -4.653 -1.310 1.00 65.81 105 PRO A C 1
ATOM 703 O O . PRO A 1 105 ? -5.128 -4.607 -0.090 1.00 65.81 105 PRO A O 1
ATOM 706 N N . ASP A 1 106 ? -5.896 -5.643 -1.926 1.00 67.06 106 ASP A N 1
ATOM 707 C CA . ASP A 1 106 ? -6.590 -6.725 -1.205 1.00 67.06 106 ASP A CA 1
ATOM 708 C C . ASP A 1 106 ? -5.621 -7.556 -0.353 1.00 67.06 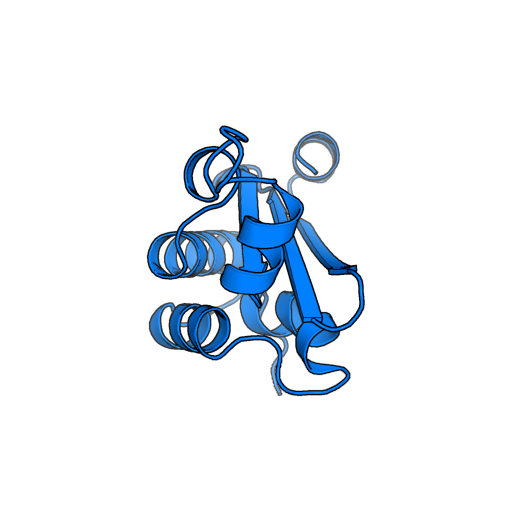106 ASP A C 1
ATOM 710 O O . ASP A 1 106 ? -5.902 -7.918 0.788 1.00 67.06 106 ASP A O 1
ATOM 714 N N . ARG A 1 107 ? -4.433 -7.828 -0.897 1.00 65.62 107 ARG A N 1
ATOM 715 C CA . ARG A 1 107 ? -3.359 -8.582 -0.242 1.00 65.62 107 ARG A CA 1
ATOM 716 C C . ARG A 1 107 ? -2.692 -7.811 0.894 1.00 65.62 107 ARG A C 1
ATOM 718 O O . ARG A 1 107 ? -2.212 -8.429 1.839 1.00 65.62 107 ARG A O 1
ATOM 725 N N . LEU A 1 108 ? -2.671 -6.485 0.806 1.00 66.62 108 LEU A N 1
ATOM 726 C CA . LEU A 1 108 ? -2.187 -5.589 1.858 1.00 66.62 108 LEU A CA 1
ATOM 727 C C . LEU A 1 108 ? -3.291 -5.230 2.873 1.00 66.62 108 LEU A C 1
ATOM 729 O O . LEU A 1 108 ? -2.986 -4.675 3.926 1.00 66.62 108 LEU A O 1
ATOM 733 N N . GLY A 1 109 ? -4.557 -5.529 2.557 1.00 60.22 109 GLY A N 1
ATOM 734 C CA . GLY A 1 109 ? -5.745 -5.107 3.303 1.00 60.22 109 GLY A CA 1
ATOM 735 C C . GLY A 1 109 ? -6.610 -6.219 3.901 1.00 60.22 109 GLY A C 1
ATOM 736 O O . GLY A 1 109 ? -7.536 -5.887 4.624 1.00 60.22 109 GLY A O 1
ATOM 737 N N . VAL A 1 110 ? -6.310 -7.500 3.660 1.00 56.41 110 VAL A N 1
ATOM 738 C CA . VAL A 1 110 ? -6.994 -8.660 4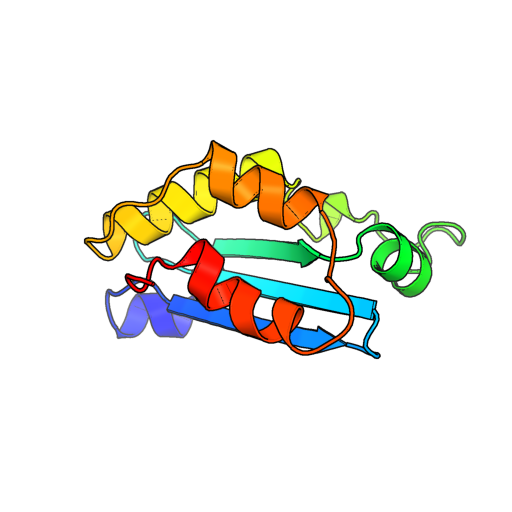.269 1.00 56.41 110 VAL A CA 1
ATOM 739 C C . VAL A 1 110 ? -8.516 -8.616 4.091 1.00 56.41 110 VAL A C 1
ATOM 741 O O . VAL A 1 110 ? -9.278 -8.383 5.025 1.00 56.41 110 VAL A O 1
ATOM 744 N N . VAL A 1 111 ? -8.968 -8.937 2.882 1.00 40.97 111 VAL A N 1
ATOM 745 C CA . VAL A 1 111 ? -10.262 -9.617 2.728 1.00 40.97 111 VAL A CA 1
ATOM 746 C C . VAL A 1 111 ? -10.004 -11.105 3.009 1.00 40.97 111 VAL A C 1
ATOM 748 O O . VAL A 1 111 ? -8.978 -11.610 2.536 1.00 40.97 111 VAL A O 1
ATOM 751 N N . PRO A 1 112 ? -10.846 -11.826 3.775 1.00 38.53 112 PRO A N 1
ATOM 752 C CA . PRO A 1 112 ? -10.726 -13.278 3.832 1.00 38.53 112 PRO A CA 1
ATOM 753 C C . PRO A 1 112 ? -10.879 -13.814 2.403 1.00 38.53 112 PRO A C 1
ATOM 755 O O . PRO A 1 112 ? -11.866 -13.512 1.733 1.00 38.53 112 PRO A O 1
ATOM 758 N N . LEU A 1 113 ? -9.864 -14.532 1.920 1.00 41.75 113 LEU A N 1
ATOM 759 C CA . LEU A 1 113 ? -9.999 -15.387 0.741 1.00 41.75 113 LEU A CA 1
ATOM 760 C C . LEU A 1 113 ? -10.732 -16.666 1.134 1.00 41.75 113 LEU A C 1
ATOM 762 O O . LEU A 1 113 ? -10.401 -17.202 2.217 1.00 41.75 113 LEU A O 1
#